Protein AF-A0A420XEJ7-F1 (afdb_monomer)

Foldseek 3Di:
DDPDDPPPPPVVVVVVVVVVVLVCCQAPLVLLLVLLQVVLVLVVVLVVLLVVLCCVLVVPAPPDDDGDPVSLVVSLVSNLVSLVVSLVVLVVRPRRHNLSVVLSVLVSVLSVLVNVLSVLVSDDPSVPPVVNVVSVVVNVVSCVVSVVSNVVSCVSNNHDD

pLDDT: mean 81.45, std 18.17, range [34.66, 98.19]

InterPro domains:
  IPR059885 Uncharacterised lipoprotein PM1805 [PF27255] (34-158)

Organism: NCBI:txid1032623

Nearest PDB structures (foldseek):
  5a7d-assembly2_O  TM=4.115E-01  e=6.671E-01  Drosophila melanogaster
  5a7d-assembly2_Q  TM=4.157E-01  e=8.138E-01  Drosophila melanogaster
  5a7d-assembly1_R  TM=3.798E-01  e=7.011E-01  Drosophila melanogaster
  5a7d-assembly4_N  TM=4.042E-01  e=1.406E+00  Drosophila melanogaster

Radius of gyration: 23.6 Å; Cα contacts (8 Å, |Δi|>4): 103; chains: 1; bounding box: 36×64×80 Å

Structure (mmCIF, N/CA/C/O backbone):
data_AF-A0A420XEJ7-F1
#
_entry.id   AF-A0A420XEJ7-F1
#
loop_
_atom_site.group_PDB
_atom_site.id
_atom_site.type_symbol
_atom_site.label_atom_id
_atom_site.label_alt_id
_atom_site.label_comp_id
_atom_site.label_asym_id
_atom_site.label_entity_id
_atom_site.label_seq_id
_atom_site.pdbx_PDB_ins_code
_atom_site.Cartn_x
_atom_site.Cartn_y
_atom_site.Cartn_z
_atom_site.occupancy
_atom_site.B_iso_or_equiv
_atom_site.auth_seq_id
_atom_site.auth_comp_id
_atom_site.auth_asym_id
_atom_site.auth_atom_id
_atom_site.pdbx_PDB_model_num
ATOM 1 N N . MET A 1 1 ? 1.406 -43.715 -53.956 1.00 37.78 1 MET A N 1
ATOM 2 C CA . MET A 1 1 ? 1.380 -42.236 -53.979 1.00 37.78 1 MET A CA 1
ATOM 3 C C . MET A 1 1 ? 1.046 -41.736 -52.579 1.00 37.78 1 MET A C 1
ATOM 5 O O . MET A 1 1 ? -0.095 -41.855 -52.163 1.00 37.78 1 MET A O 1
ATOM 9 N N . HIS A 1 2 ? 2.041 -41.260 -51.824 1.00 34.66 2 HIS A N 1
ATOM 10 C CA . HIS A 1 2 ? 1.844 -40.674 -50.493 1.00 34.66 2 HIS A CA 1
ATOM 11 C C . HIS A 1 2 ? 1.966 -39.150 -50.595 1.00 34.66 2 HIS A C 1
ATOM 13 O O . HIS A 1 2 ? 3.068 -38.633 -50.764 1.00 34.66 2 HIS A O 1
ATOM 19 N N . PHE A 1 3 ? 0.848 -38.434 -50.472 1.00 38.22 3 PHE A N 1
ATOM 20 C CA . PHE A 1 3 ? 0.845 -36.985 -50.260 1.00 38.22 3 PHE A CA 1
ATOM 21 C C . PHE A 1 3 ? 1.227 -36.708 -48.797 1.00 38.22 3 PHE A C 1
ATOM 23 O O . PHE A 1 3 ? 0.396 -36.758 -47.891 1.00 38.22 3 PHE A O 1
ATOM 30 N N . LYS A 1 4 ? 2.519 -36.471 -48.542 1.00 39.25 4 LYS A N 1
ATOM 31 C CA . LYS A 1 4 ? 3.006 -36.005 -47.239 1.00 39.25 4 LYS A CA 1
ATOM 32 C C . LYS A 1 4 ? 2.690 -34.515 -47.076 1.00 39.25 4 LYS A C 1
ATOM 34 O O . LYS A 1 4 ? 3.317 -33.670 -47.699 1.00 39.25 4 LYS A O 1
ATOM 39 N N . SER A 1 5 ? 1.715 -34.238 -46.210 1.00 47.22 5 SER A N 1
ATOM 40 C CA . SER A 1 5 ? 1.680 -33.150 -45.219 1.00 47.22 5 SER A CA 1
ATOM 41 C C . SER A 1 5 ? 2.756 -32.055 -45.372 1.00 47.22 5 SER A C 1
ATOM 43 O O . SER A 1 5 ? 3.805 -32.119 -44.734 1.00 47.22 5 SER A O 1
ATOM 45 N N . LEU A 1 6 ? 2.443 -31.007 -46.135 1.00 45.12 6 LEU A N 1
ATOM 46 C CA . LEU A 1 6 ? 3.256 -29.789 -46.301 1.00 45.12 6 LEU A CA 1
ATOM 47 C C . LEU A 1 6 ? 2.731 -28.588 -45.484 1.00 45.12 6 LEU A C 1
ATOM 49 O O . LEU A 1 6 ? 3.129 -27.456 -45.719 1.00 45.12 6 LEU A O 1
ATOM 53 N N . PHE A 1 7 ? 1.851 -28.819 -44.503 1.00 45.53 7 PHE A N 1
ATOM 54 C CA . PHE A 1 7 ? 1.123 -27.755 -43.787 1.00 45.53 7 PHE A CA 1
ATOM 55 C C . PHE A 1 7 ? 1.488 -27.597 -42.298 1.00 45.53 7 PHE A C 1
ATOM 57 O O . PHE A 1 7 ? 0.698 -27.064 -41.525 1.00 45.53 7 PHE A O 1
ATOM 64 N N . LYS A 1 8 ? 2.667 -28.064 -41.856 1.00 45.59 8 LYS A N 1
ATOM 65 C CA . LYS A 1 8 ? 3.038 -28.072 -40.422 1.00 45.59 8 LYS A CA 1
ATOM 66 C C . LYS A 1 8 ? 4.221 -27.210 -39.933 1.00 45.59 8 LYS A C 1
ATOM 68 O O . LYS A 1 8 ? 4.294 -27.066 -38.717 1.00 45.59 8 LYS A O 1
ATOM 73 N N . PRO A 1 9 ? 5.088 -26.564 -40.745 1.00 43.97 9 PRO A N 1
ATOM 74 C CA . PRO A 1 9 ? 6.157 -25.739 -40.164 1.00 43.97 9 PRO A CA 1
ATOM 75 C C . PRO A 1 9 ? 5.811 -24.246 -40.003 1.00 43.97 9 PRO A C 1
ATOM 77 O O . PRO A 1 9 ? 6.468 -23.563 -39.226 1.00 43.97 9 PRO A O 1
ATOM 80 N N . ILE A 1 10 ? 4.774 -23.718 -40.669 1.00 49.47 10 ILE A N 1
ATOM 81 C CA . ILE A 1 10 ? 4.493 -22.266 -40.644 1.00 49.47 10 ILE A CA 1
ATOM 82 C C . ILE A 1 10 ? 3.771 -21.839 -39.350 1.00 49.47 10 ILE A C 1
ATOM 84 O O . ILE A 1 10 ? 4.047 -20.770 -38.816 1.00 49.47 10 ILE A O 1
ATOM 88 N N . SER A 1 11 ? 2.913 -22.689 -38.773 1.00 46.88 11 SER A N 1
ATOM 89 C CA . SER A 1 11 ? 2.125 -22.326 -37.579 1.00 46.88 11 SER A CA 1
ATOM 90 C C . SER A 1 11 ? 2.924 -22.313 -36.264 1.00 46.88 11 SER A C 1
ATOM 92 O O . SER A 1 11 ? 2.480 -21.701 -35.296 1.00 46.88 11 SER A O 1
ATOM 94 N N . LEU A 1 12 ? 4.092 -22.964 -36.212 1.00 46.78 12 LEU A N 1
ATOM 95 C CA . LEU A 1 12 ? 4.963 -22.997 -35.024 1.00 46.78 12 LEU A CA 1
ATOM 96 C C . LEU A 1 12 ? 5.839 -21.739 -34.896 1.00 46.78 12 LEU A C 1
ATOM 98 O O . LEU A 1 12 ? 6.153 -21.320 -33.785 1.00 46.78 12 LEU A O 1
ATOM 102 N N . LEU A 1 13 ? 6.181 -21.098 -36.018 1.00 45.91 13 LEU A N 1
ATOM 103 C CA . LEU A 1 13 ? 7.003 -19.882 -36.041 1.00 45.91 13 LEU A CA 1
ATOM 104 C C . LEU A 1 13 ? 6.260 -18.656 -35.482 1.00 45.91 13 LEU A C 1
ATOM 106 O O . LEU A 1 13 ? 6.856 -17.854 -34.766 1.00 45.91 13 LEU A O 1
ATOM 110 N N . PHE A 1 14 ? 4.949 -18.546 -35.722 1.00 47.31 14 PHE A N 1
ATOM 111 C CA . PHE A 1 14 ? 4.134 -17.457 -35.166 1.00 47.31 14 PHE A CA 1
ATOM 112 C C . PHE A 1 14 ? 3.907 -17.584 -33.651 1.00 47.31 14 PHE A C 1
ATOM 114 O O . PHE A 1 14 ? 3.890 -16.572 -32.952 1.00 47.31 14 PHE A O 1
ATOM 121 N N . PHE A 1 15 ? 3.805 -18.807 -33.117 1.00 46.91 15 PHE A N 1
ATOM 122 C CA . PHE A 1 15 ? 3.678 -19.025 -31.670 1.00 46.91 15 PHE A CA 1
ATOM 123 C C . PHE A 1 15 ? 4.964 -18.673 -30.907 1.00 46.91 15 PHE A C 1
ATOM 125 O O . PHE A 1 15 ? 4.894 -18.098 -29.824 1.00 46.91 15 PHE A O 1
ATOM 132 N N . ALA A 1 16 ? 6.138 -18.950 -31.481 1.00 47.12 16 ALA A N 1
ATOM 133 C CA . ALA A 1 16 ? 7.414 -18.581 -30.868 1.00 47.12 16 ALA A CA 1
ATOM 134 C C . ALA A 1 16 ? 7.650 -17.056 -30.866 1.00 47.12 16 ALA A C 1
ATOM 136 O O . ALA A 1 16 ? 8.116 -16.513 -29.868 1.00 47.12 16 ALA A O 1
ATOM 137 N N . LEU A 1 17 ? 7.268 -16.345 -31.935 1.00 45.78 17 LEU A N 1
ATOM 138 C CA . LEU A 1 17 ? 7.395 -14.881 -32.010 1.00 45.78 17 LEU A CA 1
ATOM 139 C C . LEU A 1 17 ? 6.446 -14.146 -31.047 1.00 45.78 17 LEU A C 1
ATOM 141 O O . LEU A 1 17 ? 6.841 -13.144 -30.453 1.00 45.78 17 LEU A O 1
ATOM 145 N N . ALA A 1 18 ? 5.233 -14.666 -30.830 1.00 50.03 18 ALA A N 1
ATOM 146 C CA . ALA A 1 18 ? 4.299 -14.109 -29.847 1.00 50.03 18 ALA A CA 1
ATOM 147 C C . ALA A 1 18 ? 4.792 -14.288 -28.397 1.00 50.03 18 ALA A C 1
ATOM 149 O O . ALA A 1 18 ? 4.647 -13.383 -27.576 1.00 50.03 18 ALA A O 1
ATOM 150 N N . LEU A 1 19 ? 5.432 -15.421 -28.084 1.00 48.53 19 LEU A N 1
ATOM 151 C CA . LEU A 1 19 ? 5.999 -15.679 -26.754 1.00 48.53 19 LEU A CA 1
ATOM 152 C C . LEU A 1 19 ? 7.236 -14.815 -26.467 1.00 48.53 19 LEU A C 1
ATOM 154 O O . LEU A 1 19 ? 7.383 -14.321 -25.349 1.00 48.53 19 LEU A O 1
ATOM 158 N N . ILE A 1 20 ? 8.086 -14.564 -27.470 1.00 49.81 20 ILE A N 1
ATOM 159 C CA . ILE A 1 20 ? 9.252 -13.679 -27.315 1.00 49.81 20 ILE A CA 1
ATOM 160 C C . ILE A 1 20 ? 8.794 -12.229 -27.090 1.00 49.81 20 ILE A C 1
ATOM 162 O O . ILE A 1 20 ? 9.297 -11.579 -26.176 1.00 49.81 20 ILE A O 1
ATOM 166 N N . ALA A 1 21 ? 7.786 -11.752 -27.830 1.00 48.91 21 ALA A N 1
ATOM 167 C CA . ALA A 1 21 ? 7.225 -10.410 -27.648 1.00 48.91 21 ALA A CA 1
ATOM 168 C C . ALA A 1 21 ? 6.531 -10.212 -26.284 1.00 48.91 21 ALA A C 1
ATOM 170 O O . ALA A 1 21 ? 6.584 -9.117 -25.731 1.00 48.91 21 ALA A O 1
ATOM 171 N N . CYS A 1 22 ? 5.932 -11.259 -25.700 1.00 52.12 22 CYS A N 1
ATOM 172 C CA . CYS A 1 22 ? 5.426 -11.206 -24.322 1.00 52.12 22 CYS A CA 1
ATOM 173 C C . CYS A 1 22 ? 6.551 -11.212 -23.277 1.00 52.12 22 CYS A C 1
ATOM 175 O O . CYS A 1 22 ? 6.410 -10.590 -22.226 1.00 52.12 22 CYS A O 1
ATOM 177 N N . SER A 1 23 ? 7.665 -11.901 -23.544 1.00 53.44 23 SER A N 1
ATOM 178 C CA . SER A 1 23 ? 8.779 -12.001 -22.594 1.00 53.44 23 SER A CA 1
ATOM 179 C C . SER A 1 23 ? 9.632 -10.732 -22.521 1.00 53.44 23 SER A C 1
ATOM 181 O O . SER A 1 23 ? 10.089 -10.380 -21.436 1.00 53.44 23 SER A O 1
ATOM 183 N N . THR A 1 24 ? 9.793 -9.998 -23.630 1.00 55.34 24 THR A N 1
ATOM 184 C CA . THR A 1 24 ? 10.563 -8.747 -23.621 1.00 55.34 24 THR A CA 1
ATOM 185 C C . THR A 1 24 ? 9.857 -7.686 -22.791 1.00 55.34 24 THR A C 1
ATOM 187 O O . THR A 1 24 ? 10.499 -7.058 -21.962 1.00 55.34 24 THR A O 1
ATOM 190 N N . THR A 1 25 ? 8.531 -7.542 -22.900 1.00 60.06 25 THR A N 1
ATOM 191 C CA . THR A 1 25 ? 7.818 -6.447 -22.219 1.00 60.06 25 THR A CA 1
ATOM 192 C C . THR A 1 25 ? 7.806 -6.532 -20.691 1.00 60.06 25 THR A C 1
ATOM 194 O O . THR A 1 25 ? 7.584 -5.532 -20.017 1.00 60.06 25 THR A O 1
ATOM 197 N N . VAL A 1 26 ? 8.013 -7.724 -20.135 1.00 68.81 26 VAL A N 1
ATOM 198 C CA . VAL A 1 26 ? 7.803 -8.005 -18.709 1.00 68.81 26 VAL A CA 1
ATOM 199 C C . VAL A 1 26 ? 9.058 -7.742 -17.864 1.00 68.81 26 VAL A C 1
ATOM 201 O O . VAL A 1 26 ? 8.948 -7.469 -16.668 1.00 68.81 26 VAL A O 1
ATOM 204 N N . THR A 1 27 ? 10.239 -7.781 -18.483 1.00 79.56 27 THR A N 1
ATOM 205 C CA . THR A 1 27 ? 11.535 -7.517 -17.832 1.00 79.56 27 THR A CA 1
ATOM 206 C C . THR A 1 27 ? 12.356 -6.441 -18.549 1.00 79.56 27 THR A C 1
ATOM 208 O O . THR A 1 27 ? 13.530 -6.260 -18.231 1.00 79.56 27 THR A O 1
ATOM 211 N N . ASP A 1 28 ? 11.781 -5.748 -19.539 1.00 85.81 28 ASP A N 1
ATOM 212 C CA . ASP A 1 28 ? 12.441 -4.634 -20.229 1.00 85.81 28 ASP A CA 1
ATOM 213 C C . ASP A 1 28 ? 12.761 -3.511 -19.223 1.00 85.81 28 ASP A C 1
ATOM 215 O O . ASP A 1 28 ? 11.839 -2.991 -18.585 1.00 85.81 28 ASP A O 1
ATOM 219 N N . PRO A 1 29 ? 14.033 -3.090 -19.090 1.00 87.19 29 PRO A N 1
ATOM 220 C CA . PRO A 1 29 ? 14.422 -2.020 -18.175 1.00 87.19 29 PRO A CA 1
ATOM 221 C C . PRO A 1 29 ? 13.746 -0.666 -18.436 1.00 87.19 29 PRO A C 1
ATOM 223 O O . PRO A 1 29 ? 13.536 0.095 -17.494 1.00 87.19 29 PRO A O 1
ATOM 226 N N . ASN A 1 30 ? 13.398 -0.341 -19.685 1.00 89.56 30 ASN A N 1
ATOM 227 C CA . ASN A 1 30 ? 12.695 0.898 -20.024 1.00 89.56 30 ASN A CA 1
ATOM 228 C C . ASN A 1 30 ? 11.241 0.853 -19.551 1.00 89.56 30 ASN A C 1
ATOM 230 O O . ASN A 1 30 ? 10.754 1.825 -18.975 1.00 89.56 30 ASN A O 1
ATOM 234 N N . ILE A 1 31 ? 10.565 -0.285 -19.747 1.00 91.50 31 ILE A N 1
ATOM 235 C CA . ILE A 1 31 ? 9.215 -0.502 -19.211 1.00 91.50 31 ILE A CA 1
ATOM 236 C C . ILE A 1 31 ? 9.264 -0.520 -17.684 1.00 91.50 31 ILE A C 1
ATOM 238 O O . ILE A 1 31 ? 8.434 0.116 -17.047 1.00 91.50 31 ILE A O 1
ATOM 242 N N . GLY A 1 32 ? 10.269 -1.179 -17.101 1.00 93.50 32 GLY A N 1
ATOM 243 C CA . GLY A 1 32 ? 10.498 -1.197 -15.660 1.00 93.50 32 GLY A CA 1
ATOM 244 C C . GLY A 1 32 ? 10.665 0.194 -15.064 1.00 93.50 32 GLY A C 1
ATOM 245 O O . GLY A 1 32 ? 10.019 0.495 -14.065 1.00 93.50 32 GLY A O 1
ATOM 246 N N . ARG A 1 33 ? 11.449 1.070 -15.702 1.00 94.75 33 ARG A N 1
ATOM 247 C CA . ARG A 1 33 ? 11.609 2.465 -15.271 1.00 94.75 33 ARG A CA 1
ATOM 248 C C . ARG A 1 33 ? 10.300 3.248 -15.340 1.00 94.75 33 ARG A C 1
ATOM 250 O O . ARG A 1 33 ? 9.951 3.905 -14.366 1.00 94.75 33 ARG A O 1
ATOM 257 N N . GLU A 1 34 ? 9.592 3.185 -16.467 1.00 95.50 34 GLU A N 1
ATOM 258 C CA . GLU A 1 34 ? 8.319 3.898 -16.651 1.00 95.50 34 GLU A CA 1
ATOM 259 C C . GLU A 1 34 ? 7.271 3.443 -15.630 1.00 95.50 34 GLU A C 1
ATOM 261 O O . GLU A 1 34 ? 6.657 4.252 -14.937 1.00 95.50 34 GLU A O 1
ATOM 266 N N . ASP A 1 35 ? 7.107 2.132 -15.482 1.00 96.75 35 ASP A N 1
ATOM 267 C CA . ASP A 1 35 ? 6.159 1.561 -14.539 1.00 96.75 35 ASP A CA 1
ATOM 268 C C . ASP A 1 35 ? 6.545 1.898 -13.086 1.00 96.75 35 ASP A C 1
ATOM 270 O O . ASP A 1 35 ? 5.676 2.218 -12.271 1.00 96.75 35 ASP A O 1
ATOM 274 N N . PHE A 1 36 ? 7.842 1.870 -12.752 1.00 96.56 36 PHE A N 1
ATOM 275 C CA . PHE A 1 36 ? 8.330 2.251 -11.425 1.00 96.56 36 PHE A CA 1
ATOM 276 C C . PHE A 1 36 ? 8.080 3.733 -11.129 1.00 96.56 36 PHE A C 1
ATOM 278 O O . PHE A 1 36 ? 7.663 4.068 -10.023 1.00 96.56 36 PHE A O 1
ATOM 285 N N . TYR A 1 37 ? 8.245 4.612 -12.121 1.00 96.06 37 TYR A N 1
ATOM 286 C CA . TYR A 1 37 ? 7.911 6.031 -12.005 1.00 96.06 37 TYR A CA 1
ATOM 287 C C . TYR A 1 37 ? 6.411 6.246 -11.762 1.00 96.06 37 TYR A C 1
ATOM 289 O O . TYR A 1 37 ? 6.031 6.989 -10.856 1.00 96.06 37 TYR A O 1
ATOM 297 N N . GLN A 1 38 ? 5.540 5.566 -12.516 1.00 96.69 38 GLN A N 1
ATOM 298 C CA . GLN A 1 38 ? 4.090 5.647 -12.303 1.00 96.69 38 GLN A CA 1
ATOM 299 C C . GLN A 1 38 ? 3.685 5.174 -10.903 1.00 96.69 38 GLN A C 1
ATOM 301 O O . GLN A 1 38 ? 2.839 5.806 -10.261 1.00 96.69 38 GLN A O 1
ATOM 306 N N . TYR A 1 39 ? 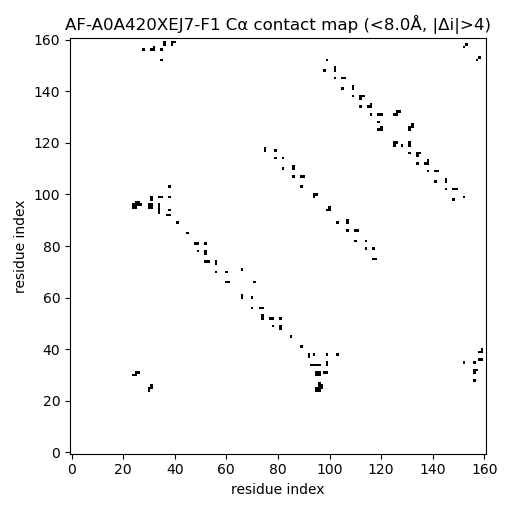4.300 4.086 -10.432 1.00 96.88 39 TYR A N 1
ATOM 307 C CA . TYR A 1 39 ? 4.107 3.559 -9.086 1.00 96.88 39 TYR A CA 1
ATOM 308 C C . TYR A 1 39 ? 4.588 4.544 -8.007 1.00 96.88 39 TYR A C 1
ATOM 310 O O . TYR A 1 39 ? 3.819 4.870 -7.105 1.00 96.88 39 TYR A O 1
ATOM 318 N N . ALA A 1 40 ? 5.805 5.082 -8.123 1.00 95.56 40 ALA A N 1
ATOM 319 C CA . ALA A 1 40 ? 6.352 6.053 -7.173 1.00 95.56 40 ALA A CA 1
ATOM 320 C C . ALA A 1 40 ? 5.490 7.320 -7.096 1.00 95.56 40 ALA A C 1
ATOM 322 O O . ALA A 1 40 ? 5.061 7.714 -6.018 1.00 95.56 40 ALA A O 1
ATOM 323 N N . LYS A 1 41 ? 5.081 7.864 -8.247 1.00 95.62 41 LYS A N 1
ATOM 324 C CA . LYS A 1 41 ? 4.168 9.012 -8.299 1.00 95.62 41 LYS A CA 1
ATOM 325 C C . LYS A 1 41 ? 2.810 8.713 -7.654 1.00 95.62 41 LYS A C 1
ATOM 327 O O . LYS A 1 41 ? 2.124 9.627 -7.197 1.00 95.62 41 LYS A O 1
ATOM 332 N N . TRP A 1 42 ? 2.339 7.465 -7.701 1.00 97.06 42 TRP A N 1
ATOM 333 C CA . TRP A 1 42 ? 1.132 7.060 -6.978 1.00 97.06 42 TRP A CA 1
ATOM 334 C C . TRP A 1 42 ? 1.371 7.016 -5.464 1.00 97.06 42 TRP A C 1
ATOM 336 O O . TRP A 1 42 ? 0.504 7.496 -4.736 1.00 97.06 42 TRP A O 1
ATOM 346 N N . MET A 1 43 ? 2.530 6.532 -5.000 1.00 95.19 43 MET A N 1
ATOM 347 C CA . MET A 1 43 ? 2.882 6.557 -3.575 1.00 95.19 43 MET A CA 1
ATOM 348 C C . MET A 1 43 ? 2.925 7.986 -3.029 1.00 95.19 43 MET A C 1
ATOM 350 O O . MET A 1 43 ? 2.309 8.242 -2.000 1.00 95.19 43 MET A O 1
ATOM 354 N N . ASP A 1 44 ? 3.534 8.926 -3.757 1.00 93.19 44 ASP A N 1
ATOM 355 C CA . ASP A 1 44 ? 3.582 10.335 -3.342 1.00 93.19 44 ASP A CA 1
ATOM 356 C C . ASP A 1 44 ? 2.167 10.919 -3.185 1.00 93.19 44 ASP A C 1
ATOM 358 O O . ASP A 1 44 ? 1.846 11.587 -2.204 1.00 93.19 44 ASP A O 1
ATOM 362 N N . ARG A 1 45 ? 1.266 10.625 -4.138 1.00 93.50 45 ARG A N 1
ATOM 363 C CA . ARG A 1 45 ? -0.142 11.055 -4.052 1.00 93.50 45 ARG A CA 1
ATOM 364 C C . ARG A 1 45 ? -0.862 10.422 -2.867 1.00 93.50 45 ARG A C 1
ATOM 366 O O . ARG A 1 45 ? -1.671 11.090 -2.229 1.00 93.50 45 ARG A O 1
ATOM 373 N N . MET A 1 46 ? -0.603 9.145 -2.602 1.00 93.31 46 MET A N 1
ATOM 374 C CA . MET A 1 46 ? -1.168 8.431 -1.462 1.00 93.31 46 MET A CA 1
ATOM 375 C C . MET A 1 46 ? -0.719 9.080 -0.147 1.00 93.31 46 MET A C 1
ATOM 377 O O . MET A 1 46 ? -1.578 9.374 0.682 1.00 93.31 46 MET A O 1
ATOM 381 N N . GLU A 1 47 ? 0.578 9.344 0.028 1.00 89.44 47 GLU A N 1
ATOM 382 C CA . GLU A 1 47 ? 1.136 9.977 1.229 1.00 89.44 47 GLU A CA 1
ATOM 383 C C . GLU A 1 47 ? 0.515 11.354 1.475 1.00 89.44 47 GLU A C 1
ATOM 385 O O . GLU A 1 47 ? -0.043 11.592 2.546 1.00 89.44 47 GLU A O 1
ATOM 390 N N . VAL A 1 48 ? 0.491 12.211 0.448 1.00 89.50 48 VAL A N 1
ATOM 391 C CA . VAL A 1 48 ? -0.162 13.528 0.521 1.00 89.50 48 VAL A CA 1
ATOM 392 C C . VAL A 1 48 ? -1.636 13.385 0.898 1.00 89.50 48 VAL A C 1
ATOM 394 O O . VAL A 1 48 ? -2.120 14.094 1.775 1.00 89.50 48 VAL A O 1
ATOM 397 N N . SER A 1 49 ? -2.355 12.444 0.282 1.00 88.44 49 SER A N 1
ATOM 398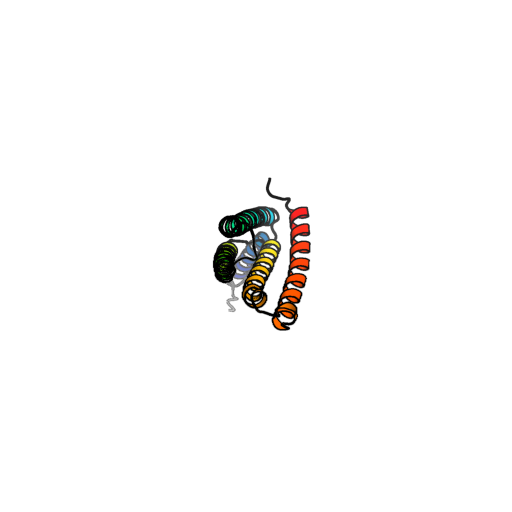 C CA . SER A 1 49 ? -3.785 12.260 0.546 1.00 88.44 49 SER A CA 1
ATOM 399 C C . SER A 1 49 ? -4.089 11.783 1.970 1.00 88.44 49 SER A C 1
ATOM 401 O O . SER A 1 49 ? -5.093 12.191 2.551 1.00 88.44 49 SER A O 1
ATOM 403 N N . LEU A 1 50 ? -3.230 10.935 2.545 1.00 86.00 50 LEU A N 1
ATOM 404 C CA . LEU A 1 50 ? -3.358 10.481 3.928 1.00 86.00 50 LEU A CA 1
ATOM 405 C C . LEU A 1 50 ? -3.009 11.610 4.899 1.00 86.00 50 LEU A C 1
ATOM 407 O O . LEU A 1 50 ? -3.746 11.818 5.860 1.00 86.00 50 LEU A O 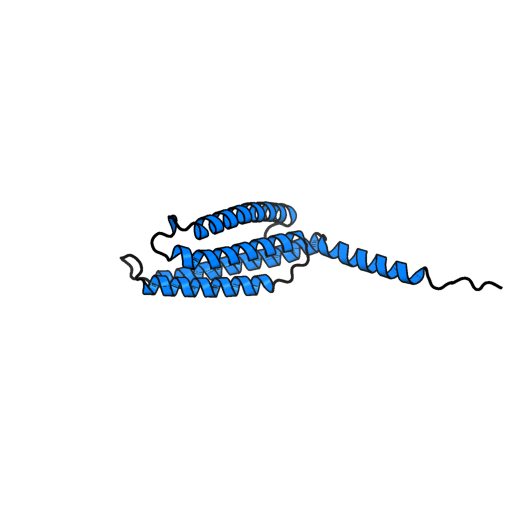1
ATOM 411 N N . ALA A 1 51 ? -1.949 12.373 4.617 1.00 84.62 51 ALA A N 1
ATOM 412 C CA . ALA A 1 51 ? -1.580 13.548 5.400 1.00 84.62 51 ALA A CA 1
ATOM 413 C C . ALA A 1 51 ? -2.707 14.592 5.420 1.00 84.62 51 ALA A C 1
ATOM 415 O O . ALA A 1 51 ? -3.062 15.074 6.487 1.00 84.62 51 ALA A O 1
ATOM 416 N N . THR A 1 52 ? -3.352 14.863 4.278 1.00 86.31 52 THR A N 1
ATOM 417 C CA . THR A 1 52 ? -4.505 15.781 4.211 1.00 86.31 52 THR A CA 1
ATOM 418 C C . THR A 1 52 ? -5.672 15.309 5.079 1.00 86.31 52 THR A C 1
ATOM 420 O O . THR A 1 52 ? -6.242 16.108 5.813 1.00 86.31 52 THR A O 1
ATOM 423 N N . VAL A 1 53 ? -6.016 14.014 5.056 1.00 84.75 53 VAL A N 1
ATOM 424 C CA . VAL A 1 53 ? -7.085 13.487 5.924 1.00 84.75 53 VAL A CA 1
ATOM 425 C C . VAL A 1 53 ? -6.718 13.629 7.399 1.00 84.75 53 VAL A C 1
ATOM 427 O O . VAL A 1 53 ? -7.579 13.978 8.204 1.00 84.75 53 VAL A O 1
ATOM 430 N N . LEU A 1 54 ? -5.461 13.369 7.763 1.00 80.06 54 LEU A N 1
ATOM 431 C CA . LEU A 1 54 ? -4.997 13.554 9.134 1.00 80.06 54 LEU A CA 1
ATOM 432 C C . LEU A 1 54 ? -5.077 15.027 9.544 1.00 80.06 54 LEU A C 1
ATOM 434 O O . LEU A 1 54 ? -5.665 15.316 10.580 1.00 80.06 54 LEU A O 1
ATOM 438 N N . ASP A 1 55 ? -4.576 15.949 8.727 1.00 80.56 55 ASP A N 1
ATOM 439 C CA . ASP A 1 55 ? -4.588 17.383 9.024 1.00 80.56 55 ASP A CA 1
ATOM 440 C C . ASP A 1 55 ? -6.017 17.933 9.140 1.00 80.56 55 ASP A C 1
ATOM 442 O O . ASP A 1 55 ? -6.338 18.589 10.131 1.00 80.56 55 ASP A O 1
ATOM 446 N N . ASP A 1 56 ? -6.912 17.607 8.203 1.00 78.00 56 ASP A N 1
ATOM 447 C CA . ASP A 1 56 ? -8.310 18.064 8.222 1.00 78.00 56 ASP A CA 1
ATOM 448 C C . ASP A 1 56 ? -9.061 17.588 9.482 1.00 78.00 56 ASP A C 1
ATOM 450 O O . ASP A 1 56 ? -9.907 18.296 10.044 1.00 78.00 56 ASP A O 1
ATOM 454 N N . GLN A 1 57 ? -8.755 16.377 9.955 1.00 70.75 57 GLN A N 1
ATOM 455 C CA . GLN A 1 57 ? -9.405 15.774 11.122 1.00 70.75 57 GLN A CA 1
ATOM 456 C C . GLN A 1 57 ? -8.722 16.141 12.452 1.00 70.75 57 GLN A C 1
ATOM 458 O O . GLN A 1 57 ? -9.386 16.222 13.484 1.00 70.75 57 GLN A O 1
ATOM 463 N N . VAL A 1 58 ? -7.413 16.410 12.455 1.00 65.31 58 VAL A N 1
ATOM 464 C CA . VAL A 1 58 ? -6.672 16.886 13.636 1.00 65.31 58 VAL A CA 1
ATOM 465 C C . VAL A 1 58 ? -6.960 18.365 13.894 1.00 65.31 58 VAL A C 1
ATOM 467 O O . VAL A 1 58 ? -7.181 18.748 15.040 1.00 65.31 58 VAL A O 1
ATOM 470 N N . MET A 1 59 ? -7.048 19.191 12.848 1.00 61.31 59 MET A N 1
ATOM 471 C CA . MET A 1 59 ? -7.367 20.623 12.960 1.00 61.31 59 MET A CA 1
ATOM 472 C C . MET A 1 59 ? -8.819 20.887 13.390 1.00 61.31 59 MET A C 1
ATOM 474 O O . MET A 1 59 ? -9.141 21.992 13.827 1.00 61.31 59 MET A O 1
ATOM 478 N N . SER A 1 60 ? -9.693 19.880 13.301 1.00 60.59 60 SER A N 1
ATOM 479 C CA . SER A 1 60 ? -11.072 19.931 13.80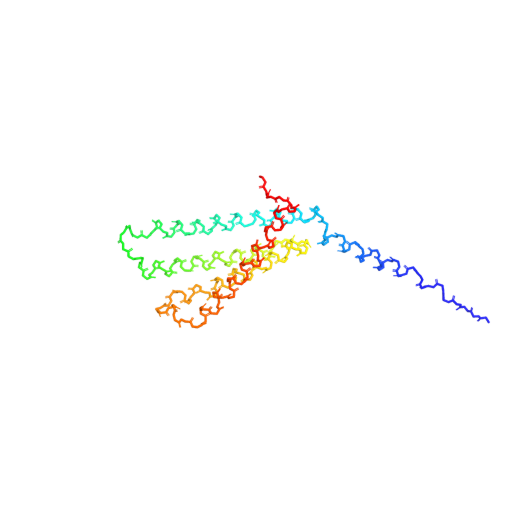3 1.00 60.59 60 SER A CA 1
ATOM 480 C C . SER A 1 60 ? -11.236 19.357 15.219 1.00 60.59 60 SER A C 1
ATOM 482 O O . SER A 1 60 ? -12.308 19.503 15.813 1.00 60.59 60 SER A O 1
ATOM 484 N N . ALA A 1 61 ? -10.189 18.763 15.806 1.00 58.50 61 ALA A N 1
ATOM 485 C CA . ALA A 1 61 ? -10.216 18.274 17.181 1.00 58.50 61 ALA A CA 1
ATOM 486 C C . ALA A 1 61 ? -10.000 19.427 18.191 1.00 58.50 61 ALA A C 1
ATOM 488 O O . ALA A 1 61 ? -9.162 20.305 17.971 1.00 58.50 61 ALA A O 1
ATOM 489 N N . PRO A 1 62 ? -10.727 19.463 19.326 1.00 57.44 62 PRO A N 1
ATOM 490 C CA . PRO A 1 62 ? -10.559 20.516 20.326 1.00 57.44 62 PRO A CA 1
ATOM 491 C C . PRO A 1 62 ? -9.128 20.527 20.890 1.00 57.44 62 PRO A C 1
ATOM 493 O O . PRO A 1 62 ? -8.605 19.500 21.312 1.00 57.44 62 PRO A O 1
ATOM 496 N N . ALA A 1 63 ? -8.515 21.715 20.950 1.00 57.88 63 ALA A N 1
ATOM 497 C CA . ALA A 1 63 ? -7.083 21.939 21.201 1.00 57.88 63 ALA A CA 1
ATOM 498 C C . ALA A 1 63 ? -6.516 21.420 22.546 1.00 57.88 63 ALA A C 1
ATOM 500 O O . ALA A 1 63 ? -5.316 21.554 22.790 1.00 57.88 63 ALA A O 1
ATOM 501 N N . LYS A 1 64 ? -7.344 20.868 23.445 1.00 53.72 64 LYS A N 1
ATOM 502 C CA . LYS A 1 64 ? -6.929 20.298 24.738 1.00 53.72 64 LYS A CA 1
ATOM 503 C C . LYS A 1 64 ? -7.866 19.157 25.156 1.00 53.72 64 LYS A C 1
ATOM 505 O O . LYS A 1 64 ? -8.995 19.414 25.561 1.00 53.72 64 LYS A O 1
ATOM 510 N N . GLY A 1 65 ? -7.372 17.920 25.112 1.00 56.03 65 GLY A N 1
ATOM 511 C CA . GLY A 1 65 ? -8.067 16.717 25.589 1.00 56.03 65 GLY A CA 1
ATOM 512 C C . GLY A 1 65 ? -7.827 15.507 24.685 1.00 56.03 65 GLY A C 1
ATOM 513 O O . GLY A 1 65 ? -7.390 15.666 23.548 1.00 56.03 65 GLY A O 1
ATOM 514 N N . GLU A 1 66 ? -8.102 14.294 25.179 1.00 62.12 66 GLU A N 1
ATOM 515 C CA . GLU A 1 66 ? -8.248 13.145 24.276 1.00 62.12 66 GLU A CA 1
ATOM 516 C C . GLU A 1 66 ? -9.367 13.442 23.261 1.00 62.12 66 GLU A C 1
ATOM 518 O O . GLU A 1 66 ? -10.407 13.980 23.658 1.00 62.12 66 GLU A O 1
ATOM 523 N N . PRO A 1 67 ? -9.200 13.082 21.974 1.00 65.94 67 PRO A N 1
ATOM 524 C CA . PRO A 1 67 ? -10.264 13.225 20.989 1.00 65.94 67 PRO A CA 1
ATOM 525 C C . PRO A 1 67 ? -11.531 12.521 21.484 1.00 65.94 67 PRO A C 1
ATOM 527 O O . PRO A 1 67 ? -11.449 11.388 21.978 1.00 65.94 67 PRO A O 1
ATOM 530 N N . SER A 1 68 ? -12.692 13.174 21.356 1.00 73.06 68 SER A N 1
ATOM 531 C CA . SER A 1 68 ? -13.960 12.547 21.739 1.00 73.06 68 SER A CA 1
ATOM 532 C C . SER A 1 68 ? -14.161 11.242 20.952 1.00 73.06 68 SER A C 1
ATOM 534 O O . SER A 1 68 ? -13.613 11.094 19.852 1.00 73.06 68 SER A O 1
ATOM 536 N N . PRO A 1 69 ? -14.942 10.279 21.471 1.00 76.38 69 PRO A N 1
ATOM 537 C CA . PRO A 1 69 ? -15.271 9.063 20.729 1.00 76.38 69 PRO A CA 1
ATOM 538 C C . PRO A 1 69 ? -15.802 9.345 19.312 1.00 76.38 69 PRO A C 1
ATOM 540 O O . PRO A 1 69 ? -15.418 8.651 18.377 1.00 76.38 69 PRO A O 1
ATOM 543 N N . GLU A 1 70 ? -16.589 10.410 19.138 1.00 75.50 70 GLU A N 1
ATOM 544 C CA . GLU A 1 70 ? -17.138 10.841 17.842 1.00 75.50 70 GLU A CA 1
ATOM 545 C C . GLU A 1 70 ? -16.048 11.336 16.877 1.00 75.50 70 GLU A C 1
ATOM 547 O O . GLU A 1 70 ? -16.096 11.041 15.683 1.00 75.50 70 GLU A O 1
ATOM 552 N N . VAL A 1 71 ? -15.026 12.043 17.379 1.00 75.88 71 VAL A N 1
ATOM 553 C CA . VAL A 1 71 ? -13.857 12.450 16.576 1.00 75.88 71 VAL A CA 1
ATOM 554 C C . VAL A 1 71 ? -13.030 11.224 16.180 1.00 75.88 71 VAL A C 1
ATOM 556 O O . VAL A 1 71 ? -12.625 11.109 15.025 1.00 75.88 71 VAL A O 1
ATOM 559 N N . LYS A 1 72 ? -12.828 10.264 17.097 1.00 75.62 72 LYS A N 1
ATOM 560 C CA . LYS A 1 72 ? -12.124 9.000 16.800 1.00 75.62 72 LYS A CA 1
ATOM 561 C C . LYS A 1 72 ? -12.863 8.178 15.739 1.00 75.62 72 LYS A C 1
ATOM 563 O O . LYS A 1 72 ? -12.229 7.636 14.835 1.00 75.62 72 LYS A O 1
ATOM 568 N N . GLU A 1 73 ? -14.190 8.109 15.820 1.00 79.25 73 GLU A N 1
ATOM 569 C CA . GLU A 1 73 ? -15.032 7.425 14.834 1.00 79.25 73 GLU A CA 1
ATOM 570 C C . GLU A 1 73 ? -15.006 8.131 13.471 1.00 79.25 73 GLU A C 1
ATOM 572 O O . GLU A 1 73 ? -14.795 7.481 12.446 1.00 79.25 73 GLU A O 1
ATOM 577 N N . THR A 1 74 ? -15.134 9.461 13.451 1.00 81.88 74 THR A N 1
ATOM 578 C CA . THR A 1 74 ? -15.089 10.263 12.216 1.00 81.88 74 THR A CA 1
ATOM 579 C C . THR A 1 74 ? -13.742 10.123 11.510 1.00 81.88 74 THR A C 1
ATOM 581 O O . THR A 1 74 ? -13.703 9.843 10.309 1.00 81.88 74 THR A O 1
ATOM 584 N N . LEU A 1 75 ? -12.638 10.216 12.258 1.00 81.81 75 LEU A N 1
ATOM 585 C CA . LEU A 1 75 ? -11.291 9.987 11.741 1.00 81.81 75 LEU A CA 1
ATOM 586 C C . LEU A 1 75 ? -11.133 8.557 11.208 1.00 81.81 75 LEU A C 1
ATOM 588 O O . LEU A 1 75 ? -10.626 8.366 10.104 1.00 81.81 75 LEU A O 1
ATOM 592 N N . SER A 1 76 ? -11.609 7.546 11.943 1.00 82.62 76 SER A N 1
ATOM 593 C CA . SER A 1 76 ? -11.551 6.147 11.499 1.00 82.62 76 SER A CA 1
ATOM 594 C C . SER A 1 76 ? -12.324 5.920 10.194 1.00 82.62 76 SER A C 1
ATOM 596 O O . SER A 1 76 ? -11.836 5.235 9.292 1.00 82.62 76 SER A O 1
ATOM 598 N N . LEU A 1 77 ? -13.507 6.523 10.042 1.00 86.25 77 LEU A N 1
ATOM 599 C CA . LEU A 1 77 ? -14.296 6.459 8.809 1.00 86.25 77 LEU A CA 1
ATOM 600 C C . LEU A 1 77 ? -13.605 7.177 7.644 1.00 86.25 77 LEU A C 1
ATOM 602 O O . LEU A 1 77 ? -13.585 6.648 6.530 1.00 86.25 77 LEU A O 1
ATOM 606 N N . ALA A 1 78 ? -13.030 8.356 7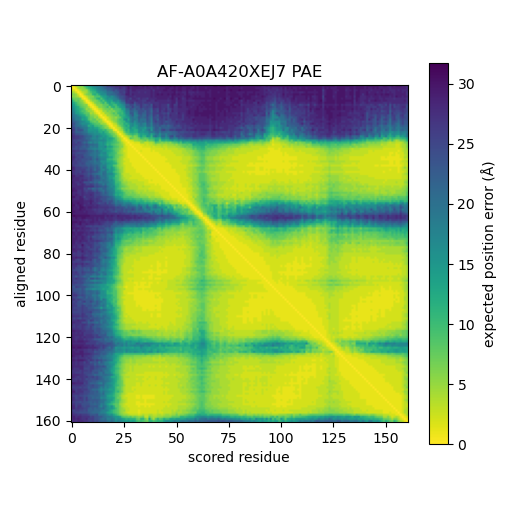.887 1.00 87.69 78 ALA A N 1
ATOM 607 C CA . ALA A 1 78 ? -12.296 9.114 6.877 1.00 87.69 78 ALA A CA 1
ATOM 608 C C . ALA A 1 78 ? -11.060 8.342 6.386 1.00 87.69 78 ALA A C 1
ATOM 610 O O . ALA A 1 78 ? -10.886 8.162 5.180 1.00 87.69 78 ALA A O 1
ATOM 611 N N . MET A 1 79 ? -10.271 7.784 7.309 1.00 87.38 79 MET A N 1
ATOM 612 C CA . MET A 1 79 ? -9.111 6.943 6.996 1.00 87.38 79 MET A CA 1
ATOM 613 C C . MET A 1 79 ? -9.507 5.678 6.227 1.00 87.38 79 MET A C 1
ATOM 615 O O . MET A 1 79 ? -8.864 5.334 5.237 1.00 87.38 79 MET A O 1
ATOM 619 N N . ASN A 1 80 ? -10.604 5.016 6.613 1.00 89.69 80 ASN A N 1
ATOM 620 C CA . ASN A 1 80 ? -11.139 3.867 5.876 1.00 89.69 80 ASN A CA 1
ATOM 621 C C . ASN A 1 80 ? -11.511 4.211 4.432 1.00 89.69 80 ASN A C 1
ATOM 623 O O . ASN A 1 80 ? -11.133 3.482 3.514 1.00 89.69 80 ASN A O 1
ATOM 627 N N . ARG A 1 81 ? -12.217 5.327 4.217 1.00 91.75 81 ARG A N 1
ATOM 628 C CA . ARG A 1 81 ? -12.557 5.795 2.866 1.00 91.75 81 ARG A CA 1
ATOM 629 C C . ARG A 1 81 ? -11.306 6.112 2.057 1.00 91.75 81 ARG A C 1
ATOM 631 O O . ARG A 1 81 ? -11.236 5.759 0.883 1.00 91.75 81 ARG A O 1
ATOM 638 N N . GLN A 1 82 ? -10.312 6.739 2.682 1.00 92.56 82 GLN A N 1
ATOM 639 C CA . GLN A 1 82 ? -9.077 7.081 1.991 1.00 92.56 82 GLN A CA 1
ATOM 640 C C . GLN A 1 82 ? -8.270 5.840 1.608 1.00 92.56 82 GLN A C 1
ATOM 642 O O . GLN A 1 82 ? -7.759 5.758 0.493 1.00 92.56 82 GLN A O 1
ATOM 647 N N . LEU A 1 83 ? -8.230 4.826 2.472 1.00 92.88 83 LEU A N 1
ATOM 648 C CA . LEU A 1 83 ? -7.628 3.536 2.148 1.00 92.88 83 LEU A CA 1
ATOM 649 C C . LEU A 1 83 ? -8.368 2.822 1.014 1.00 92.88 83 LEU A C 1
ATOM 651 O O . LEU A 1 83 ? -7.712 2.283 0.127 1.00 92.88 83 LEU A O 1
ATOM 655 N N . ASP A 1 84 ? -9.701 2.876 0.969 1.00 95.06 84 ASP A N 1
ATOM 656 C CA . ASP A 1 84 ? -10.472 2.339 -0.160 1.00 95.06 84 ASP A CA 1
ATOM 657 C C . ASP A 1 84 ? -10.146 3.039 -1.484 1.00 95.06 84 ASP A C 1
ATOM 659 O O . ASP A 1 84 ? -9.945 2.378 -2.509 1.00 95.06 84 ASP A O 1
ATOM 663 N N . ASN A 1 85 ? -10.011 4.365 -1.460 1.00 95.50 85 ASN A N 1
ATOM 664 C CA . ASN A 1 85 ? -9.590 5.141 -2.624 1.00 95.50 85 ASN A CA 1
ATOM 665 C C . ASN A 1 85 ? -8.167 4.769 -3.068 1.00 95.50 85 ASN A C 1
ATOM 667 O O . ASN A 1 85 ? -7.920 4.549 -4.258 1.00 95.50 85 ASN A O 1
ATOM 671 N N . ASN A 1 86 ? -7.232 4.644 -2.126 1.00 95.06 86 ASN A N 1
ATOM 672 C CA . ASN A 1 86 ? -5.846 4.269 -2.408 1.00 95.06 86 ASN A CA 1
ATOM 673 C C . ASN A 1 86 ? -5.753 2.846 -2.976 1.00 95.06 86 ASN A C 1
ATOM 675 O O . ASN A 1 86 ? -5.103 2.633 -3.996 1.00 95.06 86 ASN A O 1
ATOM 679 N N . ILE A 1 87 ? -6.487 1.889 -2.403 1.00 96.81 87 ILE A N 1
ATOM 680 C CA . ILE A 1 87 ? -6.609 0.517 -2.916 1.00 96.81 87 ILE A CA 1
ATOM 681 C C . ILE A 1 87 ? -7.155 0.516 -4.349 1.00 96.81 87 ILE A C 1
ATOM 683 O O . ILE A 1 87 ? -6.616 -0.167 -5.222 1.00 96.81 87 ILE A O 1
ATOM 687 N N . SER A 1 88 ? -8.224 1.272 -4.607 1.00 97.50 88 SER A N 1
ATOM 688 C CA . SER A 1 88 ? -8.857 1.348 -5.927 1.00 97.50 88 SER A CA 1
ATOM 689 C C . SER A 1 88 ? -7.913 1.937 -6.981 1.00 97.50 88 SER A C 1
ATOM 691 O O . SER A 1 88 ? -7.698 1.343 -8.042 1.00 97.50 88 SER A O 1
ATOM 693 N N . THR A 1 89 ? -7.276 3.067 -6.669 1.00 97.50 89 THR A N 1
ATOM 694 C CA . THR A 1 89 ? -6.343 3.739 -7.585 1.00 97.50 89 THR A CA 1
ATOM 695 C C . THR A 1 89 ? -5.066 2.932 -7.815 1.00 97.50 89 THR A C 1
ATOM 697 O O . THR A 1 89 ? -4.578 2.898 -8.944 1.00 97.50 89 THR A O 1
ATOM 700 N N . LEU A 1 90 ? -4.568 2.214 -6.801 1.00 97.62 90 LEU A N 1
ATOM 701 C CA . LEU A 1 90 ? -3.441 1.293 -6.951 1.00 97.62 90 LEU A CA 1
ATOM 702 C C . LEU A 1 90 ? -3.787 0.153 -7.905 1.00 97.62 90 LEU A C 1
ATOM 704 O O . LEU A 1 90 ? -3.034 -0.131 -8.838 1.00 97.62 90 LEU A O 1
ATOM 708 N N . LYS A 1 91 ? -4.948 -0.488 -7.710 1.00 97.31 91 LYS A N 1
ATOM 709 C CA . LYS A 1 91 ? -5.433 -1.561 -8.593 1.00 97.31 91 LYS A CA 1
ATOM 710 C C . LYS A 1 91 ? -5.502 -1.097 -10.046 1.00 97.31 91 LYS A C 1
ATO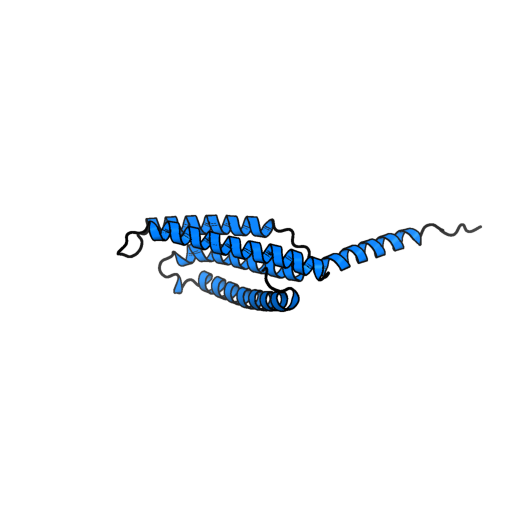M 712 O O . LYS A 1 91 ? -5.080 -1.855 -10.919 1.00 97.31 91 LYS A O 1
ATOM 717 N N . ALA A 1 92 ? -5.941 0.140 -10.279 1.00 97.44 92 ALA A N 1
ATOM 718 C CA . ALA A 1 92 ? -6.055 0.744 -11.602 1.00 97.44 92 ALA A CA 1
ATOM 719 C C . ALA A 1 92 ? -4.709 1.063 -12.288 1.00 97.44 92 ALA A C 1
ATOM 721 O O . ALA A 1 92 ? -4.700 1.260 -13.502 1.00 97.44 92 ALA A O 1
ATOM 722 N N . LEU A 1 93 ? -3.575 1.090 -11.568 1.00 96.12 93 LEU A N 1
ATOM 723 C CA . LEU A 1 93 ? -2.265 1.289 -12.201 1.00 96.12 93 LEU A CA 1
ATOM 724 C C . LEU A 1 93 ? -1.952 0.149 -13.173 1.00 96.12 93 LEU A C 1
ATOM 726 O O . LEU A 1 93 ? -1.903 -1.022 -12.778 1.00 96.12 93 LEU A O 1
ATOM 730 N N . ASN A 1 94 ? -1.679 0.492 -14.428 1.00 95.38 94 ASN A N 1
ATOM 731 C CA . ASN A 1 94 ? -1.323 -0.473 -15.458 1.00 95.38 94 ASN A CA 1
ATOM 732 C C . ASN A 1 94 ? 0.184 -0.776 -15.436 1.00 95.38 94 ASN A C 1
ATOM 734 O O . ASN A 1 94 ? 0.948 -0.243 -16.235 1.00 95.38 94 ASN A O 1
ATOM 738 N N . ILE A 1 95 ? 0.595 -1.634 -14.502 1.00 95.88 95 ILE A N 1
ATOM 739 C CA . ILE A 1 95 ? 1.985 -2.066 -14.332 1.00 95.88 95 ILE A CA 1
ATOM 740 C C . ILE A 1 95 ? 2.224 -3.372 -15.098 1.00 95.88 95 ILE A C 1
ATOM 742 O O . ILE A 1 95 ? 1.550 -4.378 -14.862 1.00 95.88 95 ILE A O 1
ATOM 746 N N . ARG A 1 96 ? 3.198 -3.352 -16.005 1.00 94.62 96 ARG A N 1
ATOM 747 C CA . ARG A 1 96 ? 3.569 -4.443 -16.916 1.00 94.62 96 ARG A CA 1
ATOM 748 C C . ARG A 1 96 ? 4.840 -5.153 -16.458 1.00 94.62 96 ARG A C 1
ATOM 750 O O . ARG A 1 96 ? 4.920 -6.375 -16.565 1.00 94.62 96 ARG A O 1
ATOM 757 N N . HIS A 1 97 ? 5.813 -4.406 -15.937 1.00 95.31 97 HIS A N 1
ATOM 758 C CA . HIS A 1 97 ? 7.076 -4.948 -15.449 1.00 95.31 97 HIS A CA 1
ATOM 759 C C . HIS A 1 97 ? 6.852 -5.809 -14.203 1.00 95.31 97 HIS A C 1
ATOM 761 O O . HIS A 1 97 ? 6.264 -5.349 -13.222 1.00 95.31 97 HIS A O 1
ATOM 767 N N . VAL A 1 98 ? 7.344 -7.050 -14.212 1.00 94.88 98 VAL A N 1
ATOM 768 C CA . VAL A 1 98 ? 6.984 -8.053 -13.194 1.00 94.88 98 VAL A CA 1
ATOM 769 C C . VAL A 1 98 ? 7.397 -7.655 -11.783 1.00 94.88 98 VAL A C 1
ATOM 771 O O . VAL A 1 98 ? 6.582 -7.759 -10.875 1.00 94.88 98 VAL A O 1
ATOM 774 N N . GLU A 1 99 ? 8.615 -7.153 -11.579 1.00 95.69 99 GLU A N 1
ATOM 775 C CA . GLU A 1 99 ? 9.065 -6.784 -10.228 1.00 95.69 99 GLU A CA 1
ATOM 776 C C . GLU A 1 99 ? 8.346 -5.532 -9.704 1.00 95.69 99 GLU A C 1
ATOM 778 O O . GLU A 1 99 ? 8.072 -5.426 -8.512 1.00 95.69 99 GLU A O 1
ATOM 783 N N . VAL A 1 100 ? 7.984 -4.591 -10.586 1.00 96.94 100 VAL A N 1
ATOM 784 C CA . VAL A 1 100 ? 7.214 -3.403 -10.175 1.00 96.94 100 VAL A CA 1
ATOM 785 C C . VAL A 1 100 ? 5.781 -3.817 -9.856 1.00 96.94 100 VAL A C 1
ATOM 787 O O . VAL A 1 100 ? 5.190 -3.325 -8.899 1.00 96.94 100 VAL A O 1
ATOM 790 N N . LYS A 1 101 ? 5.227 -4.769 -10.616 1.00 97.25 101 LYS A N 1
ATOM 791 C CA . LYS A 1 101 ? 3.917 -5.355 -10.341 1.00 97.25 101 LYS A CA 1
ATOM 792 C C . LYS A 1 101 ? 3.920 -6.096 -9.008 1.00 97.25 101 LYS A C 1
ATOM 794 O O . LYS A 1 101 ? 3.001 -5.909 -8.224 1.00 97.25 101 LYS A O 1
ATOM 799 N N . GLN A 1 102 ? 4.967 -6.868 -8.729 1.00 97.56 102 GLN A N 1
ATOM 800 C CA . GLN A 1 102 ? 5.142 -7.535 -7.445 1.00 97.56 102 GLN A CA 1
ATOM 801 C C . GLN A 1 102 ? 5.168 -6.519 -6.302 1.00 97.56 102 GLN A C 1
ATOM 803 O O . GLN A 1 102 ? 4.451 -6.704 -5.326 1.00 97.56 102 GLN A O 1
ATOM 808 N N . LEU A 1 103 ? 5.925 -5.425 -6.438 1.00 97.81 103 LEU A N 1
ATOM 809 C CA . LEU A 1 103 ? 5.922 -4.361 -5.436 1.00 97.81 103 LEU A CA 1
ATOM 810 C C . LEU A 1 103 ? 4.522 -3.748 -5.263 1.00 97.81 103 LEU A C 1
ATOM 812 O O . LEU A 1 103 ? 4.054 -3.612 -4.137 1.00 97.81 103 LEU A O 1
ATOM 816 N N . LYS A 1 104 ? 3.822 -3.441 -6.363 1.00 97.88 104 LYS A N 1
ATOM 817 C CA . LYS A 1 104 ? 2.426 -2.973 -6.338 1.00 97.88 104 LYS A CA 1
ATOM 818 C C . LYS A 1 104 ? 1.516 -3.944 -5.577 1.00 97.88 104 LYS A C 1
ATOM 820 O O . LYS A 1 104 ? 0.693 -3.497 -4.781 1.00 97.88 104 LYS A O 1
ATOM 825 N N . ASP A 1 105 ? 1.632 -5.242 -5.836 1.00 98.19 105 ASP A N 1
ATOM 826 C CA . ASP A 1 105 ? 0.777 -6.265 -5.235 1.00 98.19 105 ASP A CA 1
ATOM 827 C C . ASP A 1 105 ? 1.068 -6.422 -3.727 1.00 98.19 105 ASP A C 1
ATOM 829 O O . ASP A 1 105 ? 0.129 -6.536 -2.940 1.00 98.19 105 ASP A O 1
ATOM 833 N N . MET A 1 106 ? 2.337 -6.321 -3.306 1.00 97.88 106 MET A N 1
ATOM 834 C CA . MET A 1 106 ? 2.728 -6.276 -1.884 1.00 97.88 106 MET A CA 1
ATOM 835 C C . MET A 1 106 ? 2.129 -5.052 -1.182 1.00 97.88 106 MET A C 1
ATOM 837 O O . MET A 1 106 ? 1.509 -5.168 -0.128 1.00 97.88 106 MET A O 1
ATOM 841 N N . THR A 1 107 ? 2.238 -3.873 -1.797 1.00 97.69 107 THR A N 1
ATOM 842 C CA . THR A 1 107 ? 1.662 -2.631 -1.260 1.00 97.69 107 THR A CA 1
ATOM 843 C C . THR A 1 107 ? 0.142 -2.710 -1.164 1.00 97.69 107 THR A C 1
ATOM 845 O O . THR A 1 107 ? -0.451 -2.264 -0.184 1.00 97.69 107 THR A O 1
ATOM 848 N N . LEU A 1 108 ? -0.513 -3.328 -2.150 1.00 97.88 108 LEU A N 1
ATOM 849 C CA . LEU A 1 108 ? -1.952 -3.569 -2.118 1.00 97.88 108 LEU A CA 1
ATOM 850 C C . LEU A 1 108 ? -2.356 -4.467 -0.942 1.00 97.88 108 LEU A C 1
ATOM 852 O O . LEU A 1 108 ? -3.380 -4.220 -0.294 1.00 97.88 108 LEU A O 1
ATOM 856 N N . HIS A 1 109 ? -1.557 -5.498 -0.668 1.00 97.56 109 HIS A N 1
ATOM 857 C CA . HIS A 1 109 ? -1.756 -6.373 0.480 1.00 97.56 109 HIS A CA 1
ATOM 858 C C . HIS A 1 109 ? -1.582 -5.610 1.795 1.00 97.56 109 HIS A C 1
ATOM 860 O O . HIS A 1 109 ? -2.481 -5.639 2.632 1.00 97.56 109 HIS A O 1
ATOM 866 N N . MET A 1 110 ? -0.514 -4.818 1.931 1.00 97.25 110 MET A N 1
ATOM 867 C CA . MET A 1 110 ? -0.277 -3.970 3.106 1.00 97.25 110 MET A CA 1
ATOM 868 C C . MET A 1 110 ? -1.441 -3.007 3.380 1.00 97.25 110 MET A C 1
ATOM 870 O O . MET A 1 110 ? -1.940 -2.964 4.501 1.00 97.25 110 MET A O 1
ATOM 874 N N . LEU A 1 111 ? -1.953 -2.300 2.363 1.00 95.44 111 LEU A N 1
ATOM 875 C CA . LEU A 1 111 ? -3.126 -1.425 2.521 1.00 95.44 111 LEU A CA 1
ATOM 876 C C . LEU A 1 111 ? -4.374 -2.198 2.972 1.00 95.44 111 LEU A C 1
ATOM 878 O O . LEU A 1 111 ? -5.180 -1.701 3.763 1.00 95.44 111 LEU A O 1
ATOM 882 N N . THR A 1 112 ? -4.536 -3.427 2.478 1.00 95.94 112 THR A N 1
ATOM 883 C CA . THR A 1 112 ? -5.639 -4.309 2.871 1.00 95.94 112 THR A CA 1
ATOM 884 C C . THR A 1 112 ? -5.505 -4.741 4.332 1.00 95.94 112 THR A C 1
ATOM 886 O O . THR A 1 112 ? -6.498 -4.716 5.061 1.00 95.94 112 THR A O 1
ATOM 889 N N . LEU A 1 113 ? -4.294 -5.078 4.785 1.00 94.44 113 LEU A N 1
ATOM 890 C CA . LEU A 1 113 ? -4.005 -5.384 6.187 1.00 94.44 113 LEU A CA 1
ATOM 891 C C . LEU A 1 113 ? -4.270 -4.167 7.081 1.00 94.44 113 LEU A C 1
ATOM 893 O O . LEU A 1 113 ? -4.998 -4.294 8.064 1.00 94.44 113 LEU A O 1
ATOM 897 N N . SER A 1 114 ? -3.801 -2.969 6.707 1.00 92.06 114 SER A N 1
ATOM 898 C CA . SER A 1 114 ? -4.087 -1.725 7.444 1.00 92.06 114 SER A CA 1
ATOM 899 C C . SER A 1 114 ? -5.587 -1.496 7.622 1.00 92.06 114 SER A C 1
ATOM 901 O O . SER A 1 114 ? -6.045 -1.156 8.716 1.00 92.06 114 SER A O 1
ATOM 903 N N . LYS A 1 115 ? -6.381 -1.766 6.578 1.00 91.38 115 LYS A N 1
ATOM 904 C CA . LYS A 1 115 ? -7.844 -1.692 6.651 1.00 91.38 115 LYS A CA 1
ATOM 905 C C . LYS A 1 115 ? -8.444 -2.676 7.659 1.00 91.38 115 LYS A C 1
ATOM 907 O O . LYS A 1 115 ? -9.393 -2.333 8.361 1.00 91.38 115 LYS A O 1
ATOM 912 N N . GLN A 1 116 ? -7.898 -3.886 7.754 1.00 91.56 116 GLN A N 1
ATOM 913 C CA . GLN A 1 116 ? -8.348 -4.894 8.720 1.00 91.56 116 GLN A CA 1
ATOM 914 C C . GLN A 1 116 ? -7.921 -4.576 10.160 1.00 91.56 116 GLN A C 1
ATOM 916 O O . GLN A 1 116 ? -8.650 -4.926 11.090 1.00 91.56 116 GLN A O 1
ATOM 921 N N . MET A 1 117 ? -6.777 -3.909 10.344 1.00 89.50 117 MET A N 1
ATOM 922 C CA . MET A 1 117 ? -6.241 -3.538 11.658 1.00 89.50 117 MET A CA 1
ATOM 923 C C . MET A 1 117 ? -6.983 -2.359 12.295 1.00 89.50 117 MET A C 1
ATOM 925 O O . MET A 1 117 ? -7.278 -2.407 13.486 1.00 89.50 117 MET A O 1
ATOM 929 N N . MET A 1 118 ? -7.362 -1.332 11.524 1.00 85.44 118 MET A N 1
ATOM 930 C CA . MET A 1 118 ? -8.047 -0.134 12.049 1.00 85.44 118 MET A CA 1
ATOM 931 C C . MET A 1 118 ? -9.232 -0.402 12.998 1.00 85.44 118 MET A C 1
ATOM 933 O O . MET A 1 118 ? -9.250 0.174 14.086 1.00 85.44 118 MET A O 1
ATOM 937 N N . PRO A 1 119 ? -10.225 -1.252 12.664 1.00 83.69 119 PRO A N 1
ATOM 938 C CA . PRO A 1 119 ? -11.340 -1.507 13.576 1.00 83.69 119 PRO A CA 1
ATOM 939 C C . PRO A 1 119 ? -10.928 -2.285 14.833 1.00 83.69 119 PRO A C 1
ATOM 941 O O . PRO A 1 119 ? -11.662 -2.266 15.816 1.00 83.69 119 PRO A O 1
ATOM 944 N N . LEU A 1 120 ? -9.794 -2.995 14.816 1.00 85.62 120 LEU A N 1
ATOM 945 C CA . LEU A 1 120 ? -9.261 -3.691 15.990 1.00 85.62 120 LEU A CA 1
ATOM 946 C C . LEU A 1 120 ? -8.513 -2.721 16.907 1.00 85.62 120 LEU A C 1
ATOM 948 O O . LEU A 1 120 ? -8.723 -2.762 18.114 1.00 85.62 120 LEU A O 1
ATOM 952 N N . LEU A 1 121 ? -7.739 -1.799 16.330 1.00 80.31 121 LEU A N 1
ATOM 953 C CA . LEU A 1 121 ? -7.031 -0.734 17.050 1.00 80.31 121 LEU A CA 1
ATOM 954 C C . LEU A 1 121 ? -7.983 0.208 17.804 1.00 80.31 121 LEU A C 1
ATOM 956 O O . LEU A 1 121 ? -7.625 0.754 18.841 1.00 80.31 121 LEU A O 1
ATOM 960 N N . ALA A 1 122 ? -9.216 0.370 17.320 1.00 76.12 122 ALA A N 1
ATOM 961 C CA . ALA A 1 122 ? -10.242 1.171 17.987 1.00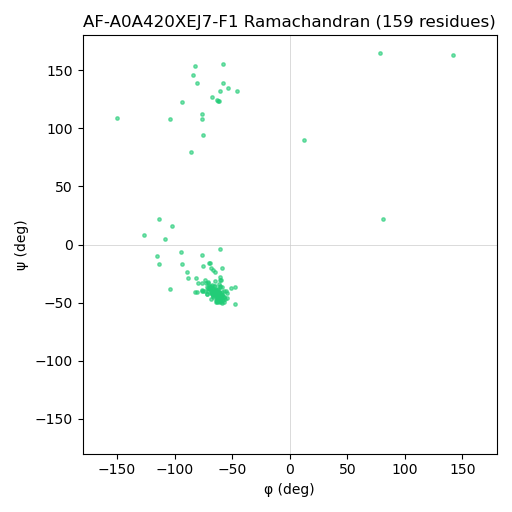 76.12 122 ALA A CA 1
ATOM 962 C C . ALA A 1 122 ? -10.889 0.479 19.209 1.00 76.12 122 ALA A C 1
ATOM 964 O O . ALA A 1 122 ? -11.664 1.111 19.933 1.00 76.12 122 ALA A O 1
ATOM 965 N N . LYS A 1 123 ? -10.619 -0.813 19.455 1.00 77.75 123 LYS A N 1
ATOM 966 C CA . LYS A 1 123 ? -11.215 -1.562 20.573 1.00 77.75 123 LYS A CA 1
ATOM 967 C C . LYS A 1 123 ? -10.450 -1.343 21.876 1.00 77.75 123 LYS A C 1
ATOM 969 O O . LYS A 1 123 ? -9.224 -1.284 21.912 1.00 77.75 123 LYS A O 1
ATOM 974 N N . LYS A 1 124 ? -11.179 -1.341 22.994 1.00 68.62 124 LYS A N 1
ATOM 975 C CA . LYS A 1 124 ? -10.574 -1.389 24.331 1.00 68.62 124 LYS A CA 1
ATOM 976 C C . LYS A 1 124 ? -9.807 -2.708 24.502 1.00 68.62 124 LYS A C 1
ATOM 978 O O . LYS A 1 124 ? -10.403 -3.772 24.361 1.00 68.62 124 LYS A O 1
ATOM 983 N N . GLY A 1 125 ? -8.518 -2.630 24.834 1.00 73.44 125 GLY A N 1
ATOM 984 C CA . GLY A 1 125 ? -7.650 -3.805 24.987 1.00 73.44 125 GLY A CA 1
ATOM 985 C C . GLY A 1 125 ? -7.105 -4.372 23.671 1.00 73.44 125 GLY A C 1
ATOM 986 O O . GLY A 1 125 ? -6.734 -5.542 23.644 1.00 73.44 125 GLY A O 1
ATOM 987 N N . ALA A 1 126 ? -7.058 -3.568 22.600 1.00 77.19 126 ALA A N 1
ATOM 988 C CA . ALA A 1 126 ? -6.508 -3.945 21.292 1.00 77.19 126 ALA A CA 1
ATOM 989 C C . ALA A 1 126 ? -5.134 -4.636 21.385 1.00 77.19 126 ALA A C 1
ATOM 991 O O . ALA A 1 126 ? -4.885 -5.612 20.691 1.00 77.19 126 ALA A O 1
ATOM 992 N N . GLU A 1 127 ? -4.296 -4.193 22.320 1.00 77.00 127 GLU A N 1
ATOM 993 C CA . GLU A 1 127 ? -2.936 -4.692 22.590 1.00 77.00 127 GLU A CA 1
ATOM 994 C C . GLU A 1 127 ? -2.887 -6.189 22.944 1.00 77.00 127 GLU A C 1
ATOM 996 O O . GLU A 1 127 ? -1.846 -6.830 22.855 1.00 77.00 127 GLU A O 1
ATOM 1001 N N . SER A 1 128 ? -4.018 -6.756 23.375 1.00 83.75 128 SER A N 1
ATOM 1002 C CA . SER A 1 128 ? -4.170 -8.177 23.702 1.00 83.75 128 SER A CA 1
ATOM 1003 C C . SER A 1 128 ? -5.007 -8.946 22.672 1.00 83.75 128 SER A C 1
ATOM 1005 O O . SER A 1 128 ? -5.305 -10.119 22.897 1.00 83.75 128 SER A O 1
ATOM 1007 N N . ASP A 1 129 ? -5.428 -8.316 21.567 1.00 89.50 129 ASP A N 1
ATOM 1008 C CA . ASP A 1 129 ? -6.226 -8.966 20.525 1.00 89.50 129 ASP A CA 1
ATOM 1009 C C . ASP A 1 129 ? -5.312 -9.867 19.662 1.00 89.50 129 ASP A C 1
ATOM 1011 O O . ASP A 1 129 ? -4.466 -9.366 18.915 1.00 89.50 129 ASP A O 1
ATOM 1015 N N . PRO A 1 130 ? -5.468 -11.206 19.712 1.00 90.00 130 PRO A N 1
ATOM 1016 C CA . PRO A 1 130 ? -4.605 -12.120 18.966 1.00 90.00 130 PRO A CA 1
ATOM 1017 C C . PRO A 1 130 ? -4.751 -11.965 17.448 1.00 90.00 130 PRO A C 1
ATOM 1019 O O . PRO A 1 130 ? -3.834 -12.314 16.705 1.00 90.00 130 PRO A O 1
ATOM 1022 N N . LYS A 1 131 ? -5.887 -11.441 16.966 1.00 93.06 131 LYS A N 1
ATOM 1023 C CA . LYS A 1 131 ? -6.079 -11.140 15.547 1.00 93.06 131 LYS A CA 1
ATOM 1024 C C . LYS A 1 131 ? -5.285 -9.903 15.145 1.00 93.06 131 LYS A C 1
ATOM 1026 O O . LYS A 1 131 ? -4.714 -9.907 14.059 1.00 93.06 131 LYS A O 1
ATOM 1031 N N . LEU A 1 132 ? -5.239 -8.875 15.995 1.00 91.56 132 LEU A N 1
ATOM 1032 C CA . LEU A 1 132 ? -4.417 -7.695 15.731 1.00 91.56 132 LEU A CA 1
ATOM 1033 C C . LEU A 1 132 ? -2.937 -8.084 15.674 1.00 91.56 132 LEU A C 1
ATOM 1035 O O . LEU A 1 132 ? -2.298 -7.817 14.665 1.00 91.56 132 LEU A O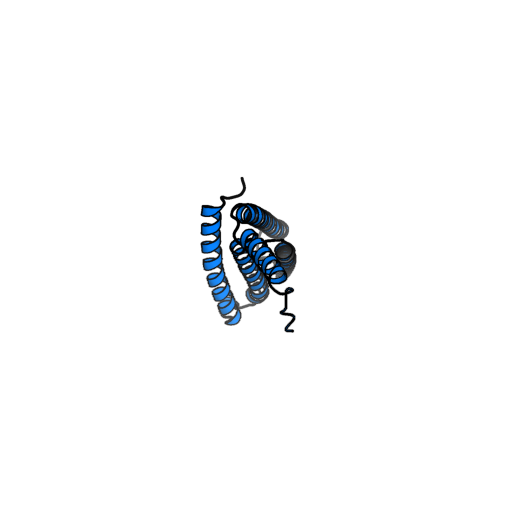 1
ATOM 1039 N N . ALA A 1 133 ? -2.448 -8.837 16.662 1.00 92.19 133 ALA A N 1
ATOM 1040 C CA . ALA A 1 133 ? -1.059 -9.301 16.689 1.00 92.19 133 ALA A CA 1
ATOM 1041 C C . ALA A 1 133 ? -0.679 -10.148 15.456 1.00 92.19 133 ALA A C 1
ATOM 1043 O O . ALA A 1 133 ? 0.440 -10.068 14.948 1.00 92.19 133 ALA A O 1
ATOM 1044 N N . ALA A 1 134 ? -1.604 -10.972 14.949 1.00 94.69 134 ALA A N 1
ATOM 1045 C CA . ALA A 1 134 ? -1.382 -11.738 13.724 1.00 94.69 134 ALA A CA 1
ATOM 1046 C C . ALA A 1 134 ? -1.294 -10.837 12.480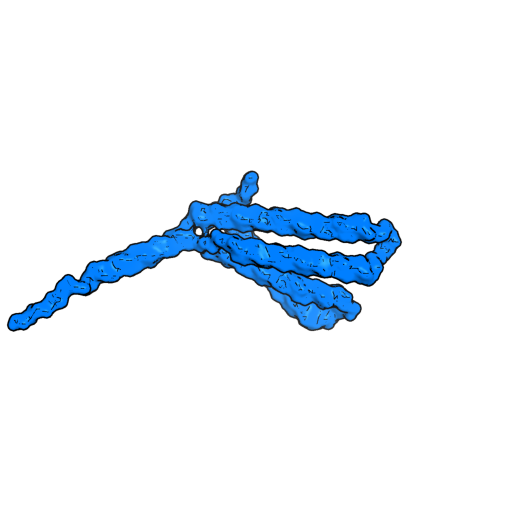 1.00 94.69 134 ALA A C 1
ATOM 1048 O O . ALA A 1 134 ? -0.421 -11.054 11.640 1.00 94.69 134 ALA A O 1
ATOM 1049 N N . LEU A 1 135 ? -2.171 -9.833 12.378 1.00 94.81 135 LEU A N 1
ATOM 1050 C CA . LEU A 1 135 ? -2.170 -8.870 11.276 1.00 94.81 135 LEU A CA 1
ATOM 1051 C C . LEU A 1 135 ? -0.931 -7.970 11.298 1.00 94.81 135 LEU A C 1
ATOM 1053 O O . LEU A 1 135 ? -0.355 -7.742 10.242 1.00 94.81 135 LEU A O 1
ATOM 1057 N N . GLU A 1 136 ? -0.497 -7.511 12.473 1.00 93.50 136 GLU A N 1
ATOM 1058 C CA . GLU A 1 136 ? 0.735 -6.729 12.647 1.00 93.50 136 GLU A CA 1
ATOM 1059 C C . GLU A 1 136 ? 1.952 -7.535 12.196 1.00 93.50 136 GLU A C 1
ATOM 1061 O O . GLU A 1 136 ? 2.728 -7.084 11.361 1.00 93.50 136 GLU A O 1
ATOM 1066 N N . LYS A 1 137 ? 2.062 -8.793 12.639 1.00 95.75 137 LYS A N 1
ATOM 1067 C CA . LYS A 1 137 ? 3.146 -9.681 12.205 1.00 95.75 137 LYS A CA 1
ATOM 1068 C C . LYS A 1 137 ? 3.164 -9.891 10.688 1.00 95.75 137 LYS A C 1
ATOM 1070 O O . LYS A 1 137 ? 4.237 -9.984 10.089 1.00 95.75 137 LYS A O 1
ATOM 1075 N N . GLU A 1 138 ? 1.995 -10.045 10.071 1.00 96.50 138 GLU A N 1
ATOM 1076 C CA . GLU A 1 138 ? 1.886 -10.191 8.619 1.00 96.50 138 GLU A CA 1
ATOM 1077 C C . GLU A 1 138 ? 2.266 -8.894 7.896 1.00 96.50 138 GLU A C 1
ATOM 1079 O O . GLU A 1 138 ? 3.005 -8.941 6.913 1.00 96.50 138 GLU A O 1
ATOM 1084 N N . PHE A 1 139 ? 1.821 -7.750 8.418 1.00 95.00 139 PHE A N 1
ATOM 1085 C CA . PHE A 1 139 ? 2.158 -6.430 7.902 1.00 95.00 139 PHE A CA 1
ATOM 1086 C C . PHE A 1 139 ? 3.669 -6.186 7.944 1.00 95.00 139 PHE A C 1
ATOM 1088 O O . PHE A 1 139 ? 4.248 -5.870 6.908 1.00 95.00 139 PHE A O 1
ATOM 1095 N N . ASP A 1 140 ? 4.321 -6.432 9.082 1.00 94.81 140 ASP A N 1
ATOM 1096 C CA . ASP A 1 140 ? 5.769 -6.265 9.258 1.00 94.81 140 ASP A CA 1
ATOM 1097 C C . ASP A 1 140 ? 6.566 -7.159 8.299 1.00 94.81 140 ASP A C 1
ATOM 1099 O O . ASP A 1 140 ? 7.563 -6.749 7.695 1.00 94.81 140 ASP A O 1
ATOM 1103 N N . ALA A 1 141 ? 6.127 -8.411 8.131 1.00 94.81 141 ALA A N 1
ATOM 1104 C CA . ALA A 1 141 ? 6.767 -9.343 7.211 1.00 94.81 141 ALA A CA 1
ATOM 1105 C C . ALA A 1 141 ? 6.648 -8.879 5.753 1.00 94.81 141 ALA A C 1
ATOM 1107 O O . ALA A 1 141 ? 7.568 -9.093 4.958 1.00 94.81 141 ALA A O 1
ATOM 1108 N N . GLU A 1 142 ? 5.523 -8.267 5.390 1.00 95.62 142 GLU A N 1
ATOM 1109 C CA . GLU A 1 142 ? 5.299 -7.735 4.051 1.00 95.62 142 GLU A CA 1
ATOM 1110 C C . GLU A 1 142 ? 6.056 -6.420 3.824 1.00 95.62 142 GLU A C 1
ATOM 1112 O O . GLU A 1 142 ? 6.680 -6.257 2.774 1.00 95.62 142 GLU A O 1
ATOM 1117 N N . GLU A 1 143 ? 6.113 -5.539 4.826 1.00 95.19 143 GLU A N 1
ATOM 1118 C CA . GLU A 1 143 ? 6.884 -4.292 4.812 1.00 95.19 143 GLU A CA 1
ATOM 1119 C C . GLU A 1 143 ? 8.377 -4.548 4.586 1.00 95.19 143 GLU A C 1
ATOM 1121 O O . GLU A 1 143 ? 9.021 -3.875 3.777 1.00 95.19 143 GLU A O 1
ATOM 1126 N N . GLN A 1 144 ? 8.951 -5.551 5.253 1.00 94.44 144 GLN A N 1
ATOM 1127 C CA . GLN A 1 144 ? 10.362 -5.895 5.072 1.00 94.44 144 GLN A CA 1
ATOM 1128 C C . GLN A 1 144 ? 10.663 -6.335 3.633 1.00 94.44 144 GLN A C 1
ATOM 1130 O O . GLN A 1 144 ? 11.673 -5.920 3.049 1.00 94.44 144 GLN A O 1
ATOM 1135 N N . LYS A 1 145 ? 9.784 -7.153 3.040 1.00 94.50 145 LYS A N 1
ATOM 1136 C CA . LYS A 1 145 ? 9.930 -7.619 1.652 1.00 94.50 145 LYS A CA 1
ATOM 1137 C C . LYS A 1 145 ? 9.737 -6.477 0.661 1.00 94.50 145 LYS A C 1
ATOM 1139 O O . LYS A 1 145 ? 10.563 -6.319 -0.241 1.00 94.50 145 LYS A O 1
ATOM 1144 N N . SER A 1 146 ? 8.685 -5.677 0.836 1.00 94.50 146 SER A N 1
ATOM 1145 C CA . SER A 1 146 ? 8.371 -4.556 -0.047 1.00 94.50 146 SER A CA 1
ATOM 1146 C C . SER A 1 146 ? 9.478 -3.504 0.005 1.00 94.50 146 SER A C 1
ATOM 1148 O O . SER A 1 146 ? 9.948 -3.067 -1.042 1.00 94.50 146 SER A O 1
ATOM 1150 N N . SER A 1 147 ? 10.017 -3.203 1.189 1.00 94.00 147 SER A N 1
ATOM 1151 C CA . SER A 1 147 ? 11.152 -2.291 1.382 1.00 94.00 147 SER A CA 1
ATOM 1152 C C . SER A 1 147 ? 12.444 -2.799 0.739 1.00 94.00 147 SER A C 1
ATOM 1154 O O . SER A 1 147 ? 13.224 -2.023 0.179 1.00 94.00 147 SER A O 1
ATOM 1156 N N . ALA A 1 148 ? 12.719 -4.105 0.803 1.00 95.44 148 ALA A N 1
ATOM 1157 C CA . ALA A 1 148 ? 13.873 -4.694 0.124 1.00 95.44 148 ALA A CA 1
ATOM 1158 C C . ALA A 1 148 ? 13.740 -4.612 -1.407 1.00 95.44 148 ALA A C 1
ATOM 1160 O O . ALA A 1 148 ? 14.686 -4.210 -2.095 1.00 95.44 148 ALA A O 1
ATOM 1161 N N . LEU A 1 149 ? 12.557 -4.935 -1.936 1.00 95.69 149 LEU A N 1
ATOM 1162 C CA . LEU A 1 149 ? 12.271 -4.854 -3.365 1.00 95.69 149 LEU A CA 1
ATOM 1163 C C . LEU A 1 149 ? 12.288 -3.403 -3.860 1.00 95.69 149 LEU A C 1
ATOM 1165 O O . LEU A 1 149 ? 12.914 -3.111 -4.876 1.00 95.69 149 LEU A O 1
ATOM 1169 N N . PHE A 1 150 ? 11.695 -2.479 -3.106 1.00 95.25 150 PHE A N 1
ATOM 1170 C CA . PHE A 1 150 ? 11.716 -1.053 -3.405 1.00 95.25 150 PHE A CA 1
ATOM 1171 C C . PHE A 1 150 ? 13.146 -0.524 -3.503 1.00 95.25 150 PHE A C 1
ATOM 1173 O O . PHE A 1 150 ? 13.498 0.075 -4.514 1.00 95.25 150 PHE A O 1
ATOM 1180 N N . ARG A 1 151 ? 14.014 -0.818 -2.523 1.00 95.31 151 ARG A N 1
ATOM 1181 C CA . ARG A 1 151 ? 15.435 -0.424 -2.583 1.00 95.31 151 ARG A CA 1
ATOM 1182 C C . ARG A 1 151 ? 16.142 -0.969 -3.823 1.00 95.31 151 ARG A C 1
ATOM 1184 O O . ARG A 1 151 ? 16.908 -0.243 -4.450 1.00 95.31 151 ARG A O 1
ATOM 1191 N N . THR A 1 152 ? 15.855 -2.214 -4.201 1.00 95.44 152 THR A N 1
ATOM 1192 C CA . THR A 1 152 ? 16.409 -2.831 -5.417 1.00 95.44 152 THR A CA 1
ATOM 1193 C C . THR A 1 152 ? 15.951 -2.093 -6.678 1.00 95.44 152 THR A C 1
ATOM 1195 O O . THR A 1 152 ? 16.757 -1.817 -7.566 1.00 95.44 152 THR A O 1
ATOM 1198 N N . LEU A 1 153 ? 14.669 -1.729 -6.751 1.00 94.25 153 LEU A N 1
ATOM 1199 C CA . LEU A 1 153 ? 14.100 -0.994 -7.880 1.00 94.25 153 LEU A CA 1
ATOM 1200 C C . LEU A 1 153 ? 14.608 0.453 -7.941 1.00 94.25 153 LEU A C 1
ATOM 1202 O O . LEU A 1 153 ? 14.940 0.917 -9.027 1.00 94.25 153 LEU A O 1
ATOM 1206 N N . VAL A 1 154 ? 14.786 1.128 -6.800 1.00 94.56 154 VAL A N 1
ATOM 1207 C CA . VAL A 1 154 ? 15.424 2.454 -6.725 1.00 94.56 154 VAL A CA 1
ATOM 1208 C C . VAL A 1 154 ? 16.860 2.403 -7.238 1.00 94.56 154 VAL A C 1
ATOM 1210 O O . VAL A 1 154 ? 17.245 3.234 -8.054 1.00 94.56 154 VAL A O 1
ATOM 1213 N N . GLN A 1 155 ? 17.655 1.420 -6.810 1.00 94.62 155 GLN A N 1
ATOM 1214 C CA . GLN A 1 155 ? 19.030 1.259 -7.296 1.00 94.62 155 GLN A CA 1
ATOM 1215 C C . GLN A 1 155 ? 19.085 0.999 -8.807 1.00 94.62 155 GLN A C 1
ATOM 1217 O O . GLN A 1 155 ? 20.021 1.436 -9.473 1.00 94.62 155 GLN A O 1
ATOM 1222 N N . ARG A 1 156 ? 18.088 0.291 -9.350 1.00 94.31 156 ARG A N 1
ATOM 1223 C CA . ARG A 1 156 ? 18.040 -0.087 -10.766 1.00 94.31 156 ARG A CA 1
ATOM 1224 C C . ARG A 1 156 ? 17.500 1.018 -11.674 1.00 94.31 156 ARG A C 1
ATOM 1226 O O . ARG A 1 156 ? 17.999 1.192 -12.783 1.00 94.31 156 ARG A O 1
ATOM 1233 N N . PHE A 1 157 ? 16.463 1.726 -11.239 1.00 94.50 157 PHE A N 1
ATOM 1234 C CA . PHE A 1 157 ? 15.698 2.648 -12.081 1.00 94.50 157 PHE A CA 1
ATOM 1235 C C . PHE A 1 157 ? 15.835 4.118 -11.680 1.00 94.50 157 PHE A C 1
ATOM 1237 O O . PHE A 1 157 ? 15.557 4.979 -12.513 1.00 94.50 157 PHE A O 1
ATOM 1244 N N . GLY A 1 158 ? 16.318 4.403 -10.469 1.00 90.25 158 GLY A N 1
ATOM 1245 C CA . GLY A 1 158 ? 16.317 5.738 -9.875 1.00 90.25 158 GLY A CA 1
ATOM 1246 C C . GLY A 1 158 ? 14.946 6.132 -9.320 1.00 90.25 158 GLY A C 1
ATOM 1247 O O . GLY A 1 158 ? 13.932 5.503 -9.627 1.00 90.25 158 GLY A O 1
ATOM 1248 N N . LEU A 1 159 ? 14.916 7.174 -8.487 1.00 80.75 159 LEU A N 1
ATOM 1249 C CA . LEU A 1 159 ? 13.665 7.828 -8.093 1.00 80.75 159 LEU A CA 1
ATOM 1250 C C . LEU A 1 159 ? 13.229 8.842 -9.166 1.00 80.75 159 LEU A C 1
ATOM 1252 O O . LEU A 1 159 ? 14.089 9.375 -9.875 1.00 80.75 159 LEU A O 1
ATOM 1256 N N . PRO A 1 160 ? 11.917 9.127 -9.276 1.00 68.88 160 PRO A N 1
ATOM 1257 C CA . PRO A 1 160 ? 11.421 10.322 -9.956 1.00 68.88 160 PRO A CA 1
ATOM 1258 C C . PRO A 1 160 ? 12.209 11.567 -9.520 1.00 68.88 160 PRO A C 1
ATOM 1260 O O . PRO A 1 160 ? 12.399 11.761 -8.319 1.00 68.88 160 PRO A O 1
ATOM 1263 N N . GLN A 1 161 ? 12.665 12.386 -10.472 1.00 56.88 161 GLN A N 1
ATOM 1264 C CA . GLN A 1 161 ? 13.078 13.768 -10.192 1.00 56.88 161 GLN A CA 1
ATOM 1265 C C . GLN A 1 161 ? 11.886 14.712 -10.308 1.00 56.88 161 GLN A C 1
ATOM 1267 O O . GLN A 1 161 ? 10.997 14.423 -11.149 1.00 56.88 161 GLN A O 1
#

Secondary structure (DSSP, 8-state):
-------SSHHHHHHHHHHHHHHHHHH-HHHHHHHHHHHHHHHHHHHHHHHHHHHHHHTTS-SSSSPPHHHHHHHHHHHHHHHHHHHHHHHH----SHHHHHHHHHHHHHHHHHHHHHHHHTSTTGGG-HHHHHHHHHHHHHHHHHHHHHHHHHHHH----

Mean predicted aligned error: 10.2 Å

Sequence (161 aa):
MHFKSLFKPISLLFFALALIACSTTVTDPNIGREDFYQYAKWMDRMEVSLATVLDDQVMSAPAKGEPSPEVKETLSLAMNRQLDNNISTLKALNIRHVEVKQLKDMTLHMLTLSKQMMPLLAKKGAESDPKLAALEKEFDAEEQKSSALFRTLVQRFGLPQ

Solvent-accessible surface area (backbone atoms only — not comparable to full-atom values): 9208 Å² total; per-residue (Å²): 140,82,87,74,84,86,81,70,73,71,70,58,55,57,55,53,54,54,53,51,61,56,56,49,52,31,72,32,67,69,48,36,36,54,38,43,42,56,50,50,59,47,50,55,53,47,53,53,53,52,50,50,56,49,49,63,51,53,76,69,44,72,97,78,69,81,73,50,72,66,54,53,49,52,46,51,52,51,51,50,52,49,49,53,51,48,50,52,55,56,68,68,53,89,56,63,17,50,71,54,34,49,45,51,52,48,51,50,48,45,55,50,45,54,62,63,39,52,72,43,66,74,40,92,65,33,94,74,35,69,66,46,56,52,47,51,54,51,42,53,58,48,48,56,52,39,53,52,51,47,52,53,47,37,75,73,57,51,75,81,129